Protein AF-A0A8R2JUB7-F1 (afdb_monomer_lite)

p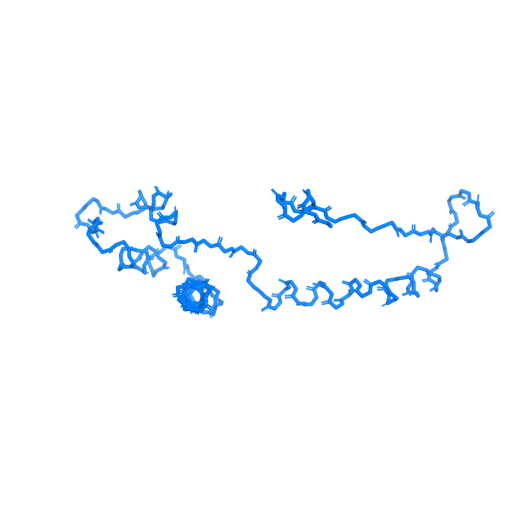LDDT: mean 78.55, std 20.15, range [28.92, 97.69]

InterPro domains:
  IPR001609 Myosin head, motor domain-like [PF00063] (1-88)
  IPR001609 Myosin head, motor domain-like [PS51456] (1-116)
  IPR027417 P-loop containing nucleoside triphosphate hydrolase [SSF52540] (1-89)
  IPR036961 Kinesin motor domain superfamily [G3DSA:3.40.850.10] (8-50)

Radius of gyration: 21.35 Å; chains: 1; bounding box: 43×39×57 Å

Sequence (116 aa):
MTTLNDTTPHYIRCVKPNDNKLPFVFDNQRAVYQLRACCVLETIRISADGFPSRWTYVDFFLRYRVLLESKKINRNYPKLTCQQIIEEHIEVYYLIKKTISLAIQKYSSELVKLHT

Foldseek 3Di:
DVVVVVDDDDDDDDFDQDPVPDPPHGDPVSRVVSCVVVVVVVVVVCPVVAQPDADELVRLLVPQVVVDDPVLDDPVCSVVSSVVSCVPPPPVCVVCVCHHVCRHVVVVVVVVVVVD

Secondary structure (DSSP, 8-state):
-HHHHTS---------S-TT--TT---HHHHHHHHHHTTHHHHHHHHHHS------HHHHHHHHGGGS-GGG--SS-HHHHHHHHHHHH-TTHHHHTTTHHHHHHHHHHHTTTS--

Organism: Acyrthosiphon pisum (NCBI:txid7029)

Structure (mmCIF, N/CA/C/O backbone):
data_AF-A0A8R2JUB7-F1
#
_entry.id   AF-A0A8R2JUB7-F1
#
loop_
_atom_site.group_PDB
_atom_site.id
_atom_site.type_symbol
_atom_site.label_atom_id
_atom_site.label_alt_id
_atom_site.label_comp_id
_atom_site.label_asym_id
_atom_site.label_entity_id
_atom_site.label_seq_id
_atom_site.pdbx_PDB_ins_code
_atom_site.Cartn_x
_atom_site.Cartn_y
_atom_site.Cartn_z
_atom_site.occupancy
_atom_site.B_iso_or_equiv
_atom_site.auth_seq_id
_atom_site.auth_comp_id
_atom_site.auth_asym_id
_atom_site.auth_atom_id
_atom_site.pdbx_PDB_model_num
ATOM 1 N N . MET A 1 1 ? 1.436 22.930 -6.319 1.00 64.62 1 MET A N 1
ATOM 2 C CA . MET A 1 1 ? 0.939 21.534 -6.328 1.00 64.62 1 MET A CA 1
ATOM 3 C C . MET A 1 1 ? -0.241 21.360 -5.363 1.00 64.62 1 MET A C 1
ATOM 5 O O . MET A 1 1 ? -0.297 20.376 -4.645 1.00 64.62 1 MET A O 1
ATOM 9 N N . THR A 1 2 ? -1.195 22.290 -5.317 1.00 87.50 2 THR A N 1
ATOM 10 C CA . THR A 1 2 ? -2.324 22.212 -4.369 1.00 87.50 2 THR A CA 1
ATOM 11 C C . THR A 1 2 ? -3.287 21.088 -4.753 1.00 87.50 2 THR A C 1
ATOM 13 O O . THR A 1 2 ? -3.487 20.165 -3.980 1.00 87.50 2 THR A O 1
ATOM 16 N N . THR A 1 3 ? -3.717 21.053 -6.015 1.00 91.81 3 THR A N 1
ATOM 17 C CA . THR A 1 3 ? -4.667 20.052 -6.529 1.00 91.81 3 THR A CA 1
ATOM 18 C C . THR A 1 3 ? -4.211 18.598 -6.374 1.00 91.81 3 THR A C 1
ATOM 20 O O . THR A 1 3 ? -5.039 17.731 -6.144 1.00 91.81 3 THR A O 1
ATOM 23 N N . LEU A 1 4 ? -2.910 18.303 -6.493 1.00 91.19 4 LEU A N 1
ATOM 24 C CA . LEU A 1 4 ? -2.406 16.933 -6.313 1.00 91.19 4 LEU A CA 1
ATOM 25 C C . LEU A 1 4 ? -2.436 16.502 -4.843 1.00 91.19 4 LEU A C 1
ATOM 27 O O . LEU A 1 4 ? -2.777 15.359 -4.550 1.00 91.19 4 LEU A O 1
ATOM 31 N N . ASN A 1 5 ? -2.109 17.419 -3.931 1.00 90.56 5 ASN A N 1
ATOM 32 C CA . ASN A 1 5 ? -2.072 17.145 -2.495 1.00 90.56 5 ASN A CA 1
ATOM 33 C C . ASN A 1 5 ? -3.474 16.951 -1.898 1.00 90.56 5 ASN A C 1
ATOM 35 O O . ASN A 1 5 ? -3.604 16.273 -0.884 1.00 90.56 5 ASN A O 1
ATOM 39 N N . ASP A 1 6 ? -4.507 17.484 -2.554 1.00 94.56 6 ASP A N 1
ATOM 40 C CA . ASP A 1 6 ? -5.909 17.333 -2.148 1.00 94.56 6 ASP A CA 1
ATOM 41 C C . ASP A 1 6 ? -6.536 15.999 -2.611 1.00 94.56 6 ASP A C 1
ATOM 43 O O . ASP A 1 6 ? -7.727 15.761 -2.411 1.00 94.56 6 ASP A O 1
ATOM 47 N N . THR A 1 7 ? -5.757 15.110 -3.241 1.00 94.44 7 THR A N 1
ATOM 48 C CA . THR A 1 7 ? -6.232 13.816 -3.761 1.00 94.44 7 THR A CA 1
ATOM 49 C C . THR A 1 7 ? -5.516 12.631 -3.122 1.00 94.44 7 THR A C 1
ATOM 51 O O . THR A 1 7 ? -4.459 12.769 -2.511 1.00 94.44 7 THR A O 1
ATOM 54 N N . THR A 1 8 ? -6.080 11.431 -3.289 1.00 89.06 8 THR A N 1
ATOM 55 C CA . THR A 1 8 ? -5.374 10.186 -2.953 1.00 89.06 8 THR A CA 1
ATOM 56 C C . THR A 1 8 ? -4.460 9.798 -4.121 1.00 89.06 8 THR A C 1
ATOM 58 O O . THR A 1 8 ? -4.967 9.493 -5.203 1.00 89.06 8 THR A O 1
ATOM 61 N N . PRO A 1 9 ? -3.126 9.813 -3.952 1.00 90.75 9 PRO A N 1
ATOM 62 C CA . PRO A 1 9 ? -2.211 9.572 -5.057 1.00 90.75 9 PRO A CA 1
ATOM 63 C C . PRO A 1 9 ? -2.106 8.082 -5.397 1.00 90.75 9 PRO A C 1
ATOM 65 O O . PRO A 1 9 ? -1.961 7.230 -4.520 1.00 90.75 9 PRO A O 1
ATOM 68 N N . HIS A 1 10 ? -2.071 7.784 -6.695 1.00 90.81 10 HIS A N 1
ATOM 69 C CA . HIS A 1 10 ? -1.761 6.462 -7.234 1.00 90.81 10 HIS A CA 1
ATOM 70 C C . HIS A 1 10 ? -0.571 6.576 -8.188 1.00 90.81 10 HIS A C 1
ATOM 72 O O . HIS A 1 10 ? -0.601 7.350 -9.144 1.00 90.81 10 HIS A O 1
ATOM 78 N N . TYR A 1 11 ? 0.496 5.823 -7.922 1.00 90.62 11 TYR A N 1
ATOM 79 C CA . TYR A 1 11 ? 1.755 5.937 -8.659 1.00 90.62 11 TYR A CA 1
ATOM 80 C C . TYR A 1 11 ? 1.893 4.827 -9.701 1.00 90.62 11 TYR A C 1
ATOM 82 O O . TYR A 1 11 ? 1.766 3.649 -9.378 1.00 90.62 11 TYR A O 1
ATOM 90 N N . ILE A 1 12 ? 2.234 5.203 -10.936 1.00 93.81 12 ILE A N 1
ATOM 91 C CA . ILE A 1 12 ? 2.585 4.275 -12.018 1.00 93.81 12 ILE A CA 1
ATOM 92 C C . ILE A 1 12 ? 4.029 4.558 -12.435 1.00 93.81 12 ILE A C 1
ATOM 94 O O . ILE A 1 12 ? 4.390 5.698 -12.730 1.00 93.81 12 ILE A O 1
ATOM 98 N N . ARG A 1 13 ? 4.872 3.520 -12.446 1.00 93.88 13 ARG A N 1
ATOM 99 C CA . ARG A 1 13 ? 6.267 3.596 -12.902 1.00 93.88 13 ARG A CA 1
ATOM 100 C C . ARG A 1 13 ? 6.418 2.781 -14.180 1.00 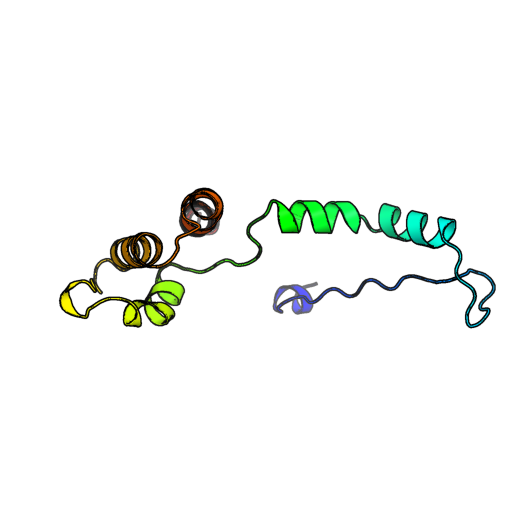93.88 13 ARG A C 1
ATOM 102 O O . ARG A 1 13 ? 6.345 1.558 -14.149 1.00 93.88 13 ARG A O 1
ATOM 109 N N . CYS A 1 14 ? 6.627 3.463 -15.299 1.00 95.50 14 CYS A N 1
ATOM 110 C CA . CYS A 1 14 ? 6.881 2.810 -16.578 1.00 95.50 14 CYS A CA 1
ATOM 111 C C . CYS A 1 14 ? 8.341 2.340 -16.660 1.00 95.50 14 CYS A C 1
ATOM 113 O O . CYS A 1 14 ? 9.242 3.053 -16.221 1.00 95.50 14 CYS A O 1
ATOM 115 N N . VAL A 1 15 ? 8.575 1.173 -17.264 1.00 95.19 15 VAL A N 1
ATOM 116 C CA . VAL A 1 15 ? 9.919 0.644 -17.542 1.00 95.19 15 VAL A CA 1
ATOM 117 C C . VAL A 1 15 ? 10.069 0.470 -19.046 1.00 95.19 15 VAL A C 1
ATOM 119 O O . VAL A 1 15 ? 9.281 -0.229 -19.681 1.00 95.19 15 VAL A O 1
ATOM 122 N N . LYS A 1 16 ? 11.082 1.112 -19.627 1.00 95.38 16 LYS A N 1
ATOM 123 C CA . LYS A 1 16 ? 11.409 0.965 -21.046 1.00 95.38 16 LYS A CA 1
ATOM 124 C C . LYS A 1 16 ? 12.115 -0.382 -21.265 1.00 95.38 16 LYS A C 1
ATOM 126 O O . LYS A 1 16 ? 13.145 -0.596 -20.621 1.00 95.38 16 LYS A O 1
ATOM 131 N N . PRO A 1 17 ? 11.617 -1.262 -22.157 1.00 96.88 17 PRO A N 1
ATOM 132 C CA . PRO A 1 17 ? 12.165 -2.609 -22.321 1.00 96.88 17 PRO A CA 1
ATOM 133 C C . PRO A 1 17 ? 13.496 -2.626 -23.080 1.00 96.88 17 PRO A C 1
ATOM 135 O O . PRO A 1 17 ? 14.344 -3.452 -22.784 1.00 96.88 17 PRO A O 1
ATOM 138 N N . ASN A 1 18 ? 13.705 -1.725 -24.043 1.00 96.69 18 ASN A N 1
ATOM 139 C CA . ASN A 1 18 ? 14.962 -1.570 -24.782 1.00 96.69 18 ASN A CA 1
ATOM 140 C C . ASN A 1 18 ? 15.054 -0.162 -25.391 1.00 96.69 18 ASN A C 1
ATOM 142 O O . ASN A 1 18 ? 14.027 0.488 -25.603 1.00 96.69 18 ASN A O 1
ATOM 146 N N . ASP A 1 19 ? 16.263 0.317 -25.699 1.00 96.38 19 ASP A N 1
ATOM 147 C CA . ASP A 1 19 ? 16.453 1.661 -26.263 1.00 96.38 19 ASP A CA 1
ATOM 148 C C . ASP A 1 19 ? 16.217 1.756 -27.779 1.00 96.38 19 ASP A C 1
ATOM 150 O O . ASP A 1 19 ? 15.884 2.838 -28.271 1.00 96.38 19 ASP A O 1
ATOM 154 N N . ASN A 1 20 ? 16.260 0.619 -28.478 1.00 96.62 20 ASN A N 1
ATOM 155 C CA . ASN A 1 20 ? 16.152 0.509 -29.936 1.00 96.62 20 ASN A CA 1
ATOM 156 C C . ASN A 1 20 ? 14.705 0.519 -30.456 1.00 96.62 20 ASN A C 1
ATOM 158 O O . ASN A 1 20 ? 14.490 0.454 -31.663 1.00 96.62 20 ASN A O 1
ATOM 162 N N . LYS A 1 21 ? 13.711 0.609 -29.560 1.00 94.94 21 LYS A N 1
ATOM 163 C CA . LYS A 1 21 ? 12.269 0.578 -29.876 1.00 94.94 21 LYS A CA 1
ATOM 164 C C . LYS A 1 21 ? 11.830 -0.711 -30.585 1.00 94.94 21 LYS A C 1
ATOM 166 O O . LYS A 1 21 ? 10.851 -0.707 -31.326 1.00 94.94 21 LYS A O 1
ATOM 171 N N . LEU A 1 22 ? 12.543 -1.810 -30.355 1.00 96.62 22 LEU A N 1
ATOM 172 C CA . LEU A 1 22 ? 12.213 -3.099 -30.952 1.00 96.62 22 LEU A CA 1
ATOM 173 C C . LEU A 1 22 ? 11.096 -3.785 -30.153 1.00 96.62 22 LEU A C 1
ATOM 175 O O . LEU A 1 22 ? 11.159 -3.807 -28.919 1.00 96.62 22 LEU A O 1
ATOM 179 N N . PRO A 1 23 ? 10.080 -4.359 -30.815 1.00 96.00 23 PRO A N 1
ATOM 180 C CA . PRO A 1 23 ? 9.068 -5.152 -30.131 1.00 96.00 23 PRO A CA 1
ATOM 181 C C . PRO A 1 23 ? 9.683 -6.467 -29.630 1.00 96.00 23 PRO A C 1
ATOM 183 O O . PRO A 1 23 ? 10.604 -6.997 -30.243 1.00 96.00 23 PRO A O 1
ATOM 186 N N . PHE A 1 24 ? 9.175 -6.992 -28.512 1.00 95.19 24 PHE A N 1
ATOM 187 C CA . PHE A 1 24 ? 9.578 -8.284 -27.923 1.00 95.19 24 PHE A CA 1
ATOM 188 C C . PHE A 1 24 ? 11.067 -8.438 -27.549 1.00 95.19 24 PHE A C 1
ATOM 190 O O . PHE A 1 24 ? 11.501 -9.531 -27.198 1.00 95.19 24 PHE A O 1
ATOM 197 N N . VAL A 1 25 ? 11.846 -7.353 -27.560 1.00 96.94 25 VAL A N 1
ATOM 198 C CA . VAL A 1 25 ? 13.236 -7.331 -27.083 1.00 96.94 25 VAL A CA 1
ATOM 199 C C . VAL A 1 25 ? 13.282 -6.700 -25.696 1.00 96.94 25 VAL A C 1
ATOM 201 O O . VAL A 1 25 ? 12.758 -5.603 -25.495 1.00 96.94 25 VAL A O 1
ATOM 204 N N . PHE A 1 26 ? 13.933 -7.363 -24.742 1.00 96.81 26 PHE A N 1
ATOM 205 C CA . PHE A 1 26 ? 14.078 -6.870 -23.374 1.00 96.81 26 PHE A CA 1
ATOM 206 C C . PHE A 1 26 ? 15.549 -6.837 -22.953 1.00 96.81 26 PHE A C 1
ATOM 208 O O . PHE A 1 26 ? 16.240 -7.853 -22.976 1.00 96.81 26 PHE A O 1
ATOM 215 N N . ASP A 1 27 ? 16.016 -5.659 -22.559 1.00 97.69 27 ASP A N 1
ATOM 216 C CA . ASP A 1 27 ? 17.345 -5.424 -22.017 1.00 97.69 27 ASP A CA 1
ATOM 217 C C . ASP A 1 27 ? 17.282 -5.413 -20.483 1.00 97.69 27 ASP A C 1
ATOM 219 O O . ASP A 1 27 ? 16.849 -4.449 -19.840 1.00 97.69 27 ASP A O 1
ATOM 223 N N . ASN A 1 28 ? 17.757 -6.512 -19.897 1.00 97.12 28 ASN A N 1
ATOM 224 C CA . ASN A 1 28 ? 17.784 -6.711 -18.452 1.00 97.12 28 ASN A CA 1
ATOM 225 C C . ASN A 1 28 ? 18.629 -5.658 -17.724 1.00 97.12 28 ASN A C 1
ATOM 227 O O . ASN A 1 28 ? 18.229 -5.176 -16.662 1.00 97.12 28 ASN A O 1
ATOM 231 N N . GLN A 1 29 ? 19.794 -5.291 -18.268 1.00 97.06 29 GLN A N 1
ATOM 232 C CA . GLN A 1 29 ? 20.680 -4.328 -17.616 1.00 97.06 29 GLN A CA 1
ATOM 233 C C . GLN A 1 29 ? 20.008 -2.959 -17.582 1.00 97.06 29 GLN A C 1
ATOM 235 O O . GLN A 1 29 ? 19.928 -2.324 -16.527 1.00 97.06 29 GLN A O 1
ATOM 240 N N . ARG A 1 30 ? 19.427 -2.545 -18.711 1.00 95.94 30 ARG A N 1
ATOM 241 C CA . ARG A 1 30 ? 18.691 -1.287 -18.824 1.00 95.94 30 ARG A CA 1
ATOM 242 C C . ARG A 1 30 ? 17.487 -1.222 -17.889 1.00 95.94 30 ARG A C 1
ATOM 244 O O . ARG A 1 30 ? 17.255 -0.173 -17.282 1.00 95.94 30 ARG A O 1
ATOM 251 N N . ALA A 1 31 ? 16.731 -2.307 -17.744 1.00 95.94 31 ALA A N 1
ATOM 252 C CA . ALA A 1 31 ? 15.613 -2.373 -16.805 1.00 95.94 31 ALA A CA 1
ATOM 253 C C . ALA A 1 31 ? 16.085 -2.255 -15.346 1.00 95.94 31 ALA A C 1
ATOM 255 O O . ALA A 1 31 ? 15.545 -1.451 -14.588 1.00 95.94 31 ALA A O 1
ATOM 256 N N . VAL A 1 32 ? 17.142 -2.976 -14.956 1.00 96.31 32 VAL A N 1
ATOM 257 C CA . VAL A 1 32 ? 17.707 -2.901 -13.597 1.00 96.31 32 VAL A CA 1
ATOM 258 C C . VAL A 1 32 ? 18.214 -1.494 -13.273 1.00 96.31 32 VAL A C 1
ATOM 260 O O . VAL A 1 32 ? 17.967 -0.999 -12.171 1.00 96.31 32 VAL A O 1
ATOM 263 N N . TYR A 1 33 ? 18.873 -0.815 -14.216 1.00 96.44 33 TYR A N 1
ATOM 264 C CA . TYR A 1 33 ? 19.285 0.577 -14.022 1.00 96.44 33 TYR A CA 1
ATOM 265 C C . TYR A 1 33 ? 18.091 1.503 -13.773 1.00 96.44 33 TYR A C 1
ATOM 267 O O . TYR A 1 33 ? 18.148 2.319 -12.856 1.00 96.44 33 TYR A O 1
ATOM 275 N N . GLN A 1 34 ? 16.994 1.348 -14.524 1.00 96.62 34 GLN A N 1
ATOM 276 C CA . GLN A 1 34 ? 15.767 2.124 -14.304 1.00 96.62 34 GLN A CA 1
ATOM 277 C C . GLN A 1 34 ? 15.156 1.849 -12.925 1.00 96.62 34 GLN A C 1
ATOM 279 O O . GLN A 1 34 ? 14.810 2.790 -12.213 1.00 96.62 34 GLN A O 1
ATOM 284 N N . LEU A 1 35 ? 15.071 0.580 -12.514 1.00 96.69 35 LEU A N 1
ATOM 285 C CA . LEU A 1 35 ? 14.518 0.198 -11.211 1.00 96.69 35 LEU A CA 1
ATOM 286 C C . LEU A 1 35 ? 15.316 0.792 -10.044 1.00 96.69 35 LEU A C 1
ATOM 288 O O . LEU A 1 35 ? 14.714 1.253 -9.074 1.00 96.69 35 LEU A O 1
ATOM 292 N N . ARG A 1 36 ? 16.650 0.824 -10.152 1.00 95.62 36 ARG A N 1
ATOM 293 C CA . ARG A 1 36 ? 17.534 1.458 -9.159 1.00 95.62 36 ARG A CA 1
ATOM 294 C C . ARG A 1 36 ? 17.401 2.979 -9.171 1.00 95.62 36 ARG A C 1
ATOM 296 O O . ARG A 1 36 ? 17.221 3.573 -8.118 1.00 95.62 36 ARG A O 1
ATOM 303 N N . ALA A 1 37 ? 17.435 3.606 -10.348 1.00 95.12 37 ALA A N 1
ATOM 304 C CA . ALA A 1 37 ? 17.322 5.061 -10.477 1.00 95.12 37 ALA A CA 1
ATOM 305 C C . ALA A 1 37 ? 15.966 5.598 -9.985 1.00 95.12 37 ALA A C 1
ATOM 307 O O . ALA A 1 37 ? 15.886 6.710 -9.476 1.00 95.12 37 ALA A O 1
ATOM 308 N N . CYS A 1 38 ? 14.899 4.808 -10.123 1.00 94.12 38 CYS A N 1
ATOM 309 C CA . CYS A 1 38 ? 13.564 5.130 -9.618 1.00 94.12 38 CYS A CA 1
ATOM 310 C C . CYS A 1 38 ? 13.300 4.625 -8.188 1.00 94.12 38 CYS A C 1
ATOM 312 O O . CYS A 1 38 ? 12.165 4.740 -7.725 1.00 94.12 38 CYS A O 1
ATOM 314 N N . CYS A 1 39 ? 14.303 4.058 -7.505 1.00 93.75 39 CYS A N 1
ATOM 315 C CA . CYS A 1 39 ? 14.209 3.539 -6.135 1.00 93.75 39 CYS A CA 1
ATOM 316 C C . CYS A 1 39 ? 13.041 2.558 -5.923 1.00 93.75 39 CYS A C 1
ATOM 318 O O . CYS A 1 39 ? 12.374 2.569 -4.884 1.00 93.75 39 CYS A O 1
ATOM 320 N N . VAL A 1 40 ? 12.734 1.726 -6.924 1.00 94.62 40 VAL A N 1
ATOM 321 C CA . VAL A 1 40 ? 11.575 0.819 -6.868 1.00 94.62 40 VAL A CA 1
ATOM 322 C C . VAL A 1 40 ? 11.781 -0.247 -5.792 1.00 94.62 40 VAL A C 1
ATOM 324 O O . VAL A 1 40 ? 10.865 -0.532 -5.025 1.00 94.62 40 VAL A O 1
ATOM 327 N N . LEU A 1 41 ? 12.995 -0.794 -5.682 1.00 91.31 41 LEU A N 1
ATOM 328 C CA . LEU A 1 41 ? 13.323 -1.817 -4.687 1.00 91.31 41 LEU A CA 1
ATOM 329 C C . LEU A 1 41 ? 13.279 -1.258 -3.262 1.00 91.31 41 LEU A C 1
ATOM 331 O O . LEU A 1 41 ? 12.735 -1.895 -2.364 1.00 91.31 41 LEU A O 1
ATOM 335 N N . GLU A 1 42 ? 13.794 -0.051 -3.055 1.00 92.56 42 GLU A N 1
ATOM 336 C CA . GLU A 1 42 ? 13.733 0.662 -1.779 1.00 92.56 42 GLU A CA 1
ATOM 337 C C . GLU A 1 42 ? 12.284 0.971 -1.393 1.00 92.56 42 GLU A C 1
ATOM 339 O O . GLU A 1 42 ? 11.898 0.754 -0.248 1.00 92.56 42 GLU A O 1
ATOM 344 N N . THR A 1 43 ? 11.454 1.396 -2.350 1.00 89.56 43 THR A N 1
ATOM 345 C CA . THR A 1 43 ? 10.021 1.646 -2.123 1.00 89.56 43 THR A CA 1
ATOM 346 C C . THR A 1 43 ? 9.295 0.371 -1.694 1.00 89.56 43 THR A C 1
ATOM 348 O O . THR A 1 43 ? 8.485 0.410 -0.768 1.00 89.56 43 THR A O 1
ATOM 351 N N . ILE A 1 44 ? 9.599 -0.768 -2.323 1.00 88.75 44 ILE A N 1
ATOM 352 C CA . ILE A 1 44 ? 9.043 -2.073 -1.938 1.00 88.75 44 ILE A CA 1
ATOM 353 C C . ILE A 1 44 ? 9.487 -2.444 -0.521 1.00 88.75 44 ILE A C 1
ATOM 355 O O . ILE A 1 44 ? 8.645 -2.815 0.290 1.00 88.75 44 ILE A O 1
ATOM 359 N N . ARG A 1 45 ? 10.778 -2.291 -0.197 1.00 88.50 45 ARG A N 1
ATOM 360 C CA . ARG A 1 45 ? 11.314 -2.562 1.149 1.00 88.50 45 ARG A CA 1
ATOM 361 C C . ARG A 1 45 ? 10.630 -1.709 2.215 1.00 88.50 45 ARG A C 1
ATOM 363 O O . ARG A 1 45 ? 10.106 -2.256 3.174 1.00 88.50 45 ARG A O 1
ATOM 370 N N . ILE A 1 46 ? 10.544 -0.394 2.009 1.00 86.50 46 ILE A N 1
ATOM 371 C CA . ILE A 1 46 ? 9.864 0.528 2.934 1.00 86.50 46 ILE A CA 1
ATOM 372 C C . ILE A 1 46 ? 8.381 0.170 3.079 1.00 86.50 46 ILE A C 1
ATOM 374 O O . ILE A 1 46 ? 7.826 0.286 4.167 1.00 86.50 46 ILE A O 1
ATOM 378 N N . SER A 1 47 ? 7.731 -0.267 2.000 1.00 85.25 47 SER A N 1
ATOM 379 C CA . SER A 1 47 ? 6.319 -0.662 2.032 1.00 85.25 47 SER A CA 1
ATOM 380 C C . SER A 1 47 ? 6.098 -1.986 2.768 1.00 85.25 47 SER A C 1
ATOM 382 O O . SER A 1 47 ? 5.076 -2.136 3.430 1.00 85.25 47 SER A O 1
ATOM 384 N N . ALA A 1 48 ? 7.047 -2.921 2.665 1.00 80.19 48 ALA A N 1
ATOM 385 C CA . ALA A 1 48 ? 7.024 -4.209 3.353 1.00 80.19 48 ALA A CA 1
ATOM 386 C C . ALA A 1 48 ? 7.351 -4.081 4.850 1.00 80.19 48 ALA A C 1
ATOM 388 O O . ALA A 1 48 ? 6.686 -4.702 5.674 1.00 80.19 48 ALA A O 1
ATOM 389 N N . ASP A 1 49 ? 8.341 -3.255 5.200 1.00 77.88 49 ASP A N 1
ATOM 390 C CA . ASP A 1 49 ? 8.723 -2.977 6.592 1.00 77.88 49 ASP A CA 1
ATOM 391 C C . ASP A 1 49 ? 7.778 -1.972 7.271 1.00 77.88 49 ASP A C 1
ATOM 393 O O . ASP A 1 49 ? 7.734 -1.856 8.501 1.00 77.88 49 ASP A O 1
ATOM 397 N N . GLY A 1 50 ? 7.055 -1.200 6.463 1.00 75.00 50 GLY A N 1
ATOM 398 C CA . GLY A 1 50 ? 6.093 -0.205 6.899 1.00 75.00 50 GLY A CA 1
ATOM 399 C C . GLY A 1 50 ? 4.714 -0.782 7.213 1.00 75.00 50 GLY A C 1
ATOM 400 O O . GLY A 1 50 ? 4.439 -1.972 7.098 1.00 75.00 50 GLY A O 1
ATOM 401 N N . PHE A 1 51 ? 3.806 0.118 7.588 1.00 73.62 51 PHE A N 1
ATOM 402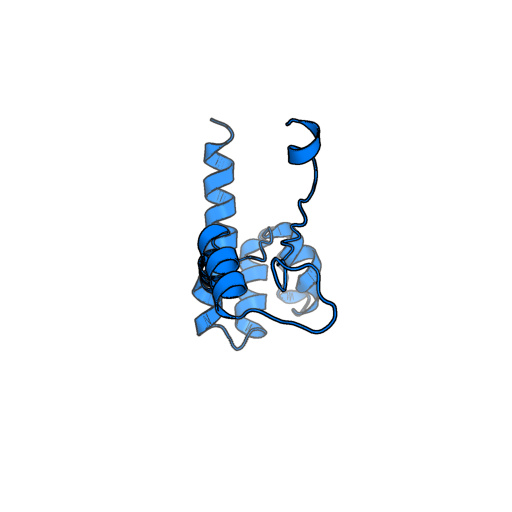 C CA . PHE A 1 51 ? 2.394 -0.189 7.828 1.00 73.62 51 PHE A CA 1
ATOM 403 C C . PHE A 1 51 ? 1.547 0.586 6.815 1.00 73.62 51 PHE A C 1
ATOM 405 O O . PHE A 1 51 ? 1.090 1.694 7.117 1.00 73.62 51 PHE A O 1
ATOM 412 N N . PRO A 1 52 ? 1.403 0.062 5.580 1.00 68.56 52 PRO A N 1
ATOM 413 C CA . PRO A 1 52 ? 0.788 0.800 4.477 1.00 68.56 52 PRO A CA 1
ATOM 414 C C . PRO A 1 52 ? -0.706 1.052 4.710 1.00 68.56 52 PRO A C 1
ATOM 416 O O . PRO A 1 52 ? -1.232 2.076 4.288 1.00 68.56 52 PRO A O 1
ATOM 419 N N . SER A 1 53 ? -1.383 0.152 5.427 1.00 75.69 53 SER A N 1
ATOM 420 C CA . SER A 1 53 ? -2.769 0.345 5.854 1.00 75.69 53 SER A CA 1
ATOM 421 C C . SER A 1 53 ? -2.818 1.023 7.218 1.00 75.69 53 SER A C 1
ATOM 423 O O . SER A 1 53 ? -2.382 0.452 8.218 1.00 75.69 53 SER A O 1
ATOM 425 N N . ARG A 1 54 ? -3.385 2.230 7.268 1.00 74.69 54 ARG A N 1
ATOM 426 C CA . ARG A 1 54 ? -3.604 2.990 8.504 1.00 74.69 54 ARG A CA 1
ATOM 427 C C . ARG A 1 54 ? -5.099 3.130 8.748 1.00 74.69 54 ARG A C 1
ATOM 429 O O . ARG A 1 54 ? -5.834 3.504 7.844 1.00 74.69 54 ARG A O 1
ATOM 436 N N . TRP A 1 55 ? -5.524 2.837 9.968 1.00 80.88 55 TRP A N 1
ATOM 437 C CA . TRP A 1 55 ? -6.916 2.952 10.395 1.00 80.88 55 TRP A CA 1
ATOM 438 C C . TRP A 1 55 ? -6.981 3.802 11.655 1.00 80.88 55 TRP A C 1
ATOM 440 O O . TRP A 1 55 ? -6.109 3.694 12.516 1.00 80.88 55 TRP A O 1
ATOM 450 N N . THR A 1 56 ? -8.010 4.634 11.789 1.00 81.69 56 THR A N 1
ATOM 451 C CA . THR A 1 56 ? -8.300 5.269 13.078 1.00 81.69 56 THR A CA 1
ATOM 452 C C . THR A 1 56 ? -8.998 4.265 14.000 1.00 81.69 56 THR A C 1
ATOM 454 O O . THR A 1 56 ? -9.623 3.308 13.531 1.00 81.69 56 THR A O 1
ATOM 457 N N . TYR A 1 57 ? -8.932 4.472 15.324 1.00 81.44 57 TYR A N 1
ATOM 458 C CA . TYR A 1 57 ? -9.699 3.635 16.261 1.00 81.44 57 TYR A CA 1
ATOM 459 C C . TYR A 1 57 ? -11.200 3.667 15.952 1.00 81.44 57 TYR A C 1
ATOM 461 O O . TYR A 1 57 ? -11.867 2.654 16.125 1.00 81.44 57 TYR A O 1
ATOM 469 N N . VAL A 1 58 ? -11.719 4.810 15.494 1.00 83.88 58 VAL A N 1
ATOM 470 C CA . VAL A 1 58 ? -13.142 4.991 15.195 1.00 83.88 58 VAL A CA 1
ATOM 471 C C . VAL A 1 58 ? -13.541 4.175 13.969 1.00 83.88 58 VAL A C 1
ATOM 473 O O . VAL A 1 58 ? -14.481 3.389 14.054 1.00 83.88 58 VAL A O 1
ATOM 476 N N . ASP A 1 59 ? -12.798 4.284 12.867 1.00 84.62 59 ASP A N 1
ATOM 477 C CA . ASP A 1 59 ? -13.107 3.554 11.630 1.00 84.62 59 ASP A CA 1
ATOM 478 C C . ASP A 1 59 ? -12.977 2.043 11.825 1.00 84.62 59 ASP A C 1
ATOM 480 O O . ASP A 1 59 ? -13.837 1.271 11.395 1.00 84.62 59 ASP A O 1
ATOM 484 N N . PHE A 1 60 ? -11.926 1.617 12.535 1.00 85.94 60 PHE A N 1
ATOM 485 C CA . PHE A 1 60 ? -11.733 0.213 12.882 1.00 85.94 60 PHE A CA 1
ATOM 486 C C . PHE A 1 60 ? -12.883 -0.298 13.755 1.00 85.94 60 PHE A C 1
ATOM 488 O O . PHE A 1 60 ? -13.461 -1.344 13.466 1.00 85.94 60 PHE A O 1
ATOM 495 N N . PHE A 1 61 ? -13.258 0.452 14.793 1.00 88.12 61 PHE A N 1
ATOM 496 C CA . PHE A 1 61 ? -14.365 0.095 15.675 1.00 88.12 61 PHE A CA 1
ATOM 497 C C . PHE A 1 61 ? -15.680 -0.031 14.904 1.00 88.12 61 PHE A C 1
ATOM 499 O O . PHE A 1 61 ? -16.377 -1.036 15.025 1.00 88.12 61 PHE A O 1
ATOM 506 N N . LEU A 1 62 ? -16.026 0.969 14.090 1.00 89.69 62 LEU A N 1
ATOM 507 C CA . LEU A 1 62 ? -17.271 0.974 13.324 1.00 89.69 62 LEU A CA 1
ATOM 508 C C . LEU A 1 62 ? -17.358 -0.223 12.377 1.00 89.69 62 LEU A C 1
ATOM 510 O O . LEU A 1 62 ? -18.437 -0.802 12.237 1.00 89.69 62 LEU A O 1
ATOM 514 N N . ARG A 1 63 ? -16.230 -0.619 11.779 1.00 89.81 63 ARG A N 1
ATOM 515 C CA . ARG A 1 63 ? -16.166 -1.742 10.845 1.00 89.81 63 ARG A CA 1
ATOM 516 C C . ARG A 1 63 ? -16.157 -3.108 11.528 1.00 89.81 63 ARG A C 1
ATOM 518 O O . ARG A 1 63 ? -16.843 -4.008 11.054 1.00 89.81 63 ARG A O 1
ATOM 525 N N . TYR A 1 64 ? -15.406 -3.272 12.616 1.00 88.38 64 TYR A N 1
ATOM 526 C CA . TYR A 1 64 ? -15.092 -4.593 13.175 1.00 88.38 64 TYR A CA 1
ATOM 527 C C . TYR A 1 64 ? -15.756 -4.905 14.519 1.00 88.38 64 TYR A C 1
ATOM 529 O O . TYR A 1 64 ? -15.675 -6.043 14.970 1.00 88.38 64 TYR A O 1
ATOM 537 N N . ARG A 1 65 ? -16.483 -3.967 15.145 1.00 88.38 65 ARG A N 1
ATOM 538 C CA . ARG A 1 65 ? -17.218 -4.229 16.405 1.00 88.38 65 ARG A CA 1
ATOM 539 C C . ARG A 1 65 ? -18.165 -5.428 16.343 1.00 88.38 65 ARG A C 1
ATOM 541 O O . ARG A 1 65 ? -18.451 -6.016 17.373 1.00 88.38 65 ARG A O 1
ATOM 548 N N . VAL A 1 66 ? -18.652 -5.770 15.150 1.00 90.69 66 VAL A N 1
ATOM 549 C CA . VAL A 1 66 ? -19.568 -6.898 14.918 1.00 90.69 66 VAL A CA 1
ATOM 550 C C . VAL A 1 66 ? -18.914 -8.264 15.125 1.00 90.69 66 VAL A C 1
ATOM 552 O O . VAL A 1 66 ? -19.627 -9.255 15.211 1.00 90.69 66 VAL A O 1
ATOM 555 N N . LEU A 1 67 ? -17.580 -8.319 15.200 1.00 88.38 67 LEU A N 1
ATOM 556 C CA . LEU A 1 67 ? -16.843 -9.546 15.497 1.00 88.38 67 LEU A CA 1
ATOM 557 C C . LEU A 1 67 ? -16.936 -9.933 16.979 1.00 88.38 67 LEU A C 1
ATOM 559 O O . LEU A 1 67 ? -16.788 -11.103 17.303 1.00 88.38 67 LEU A O 1
ATOM 563 N N . LEU A 1 68 ? -17.226 -8.977 17.868 1.00 88.69 68 LEU A N 1
ATOM 564 C CA . LEU A 1 68 ? -17.402 -9.241 19.293 1.00 88.69 68 LEU A CA 1
ATOM 565 C C . LEU A 1 68 ? -18.870 -9.443 19.663 1.00 88.69 68 LEU A C 1
ATOM 567 O O . LEU A 1 68 ? -19.785 -8.843 19.094 1.00 88.69 68 LEU A O 1
ATOM 571 N N . GLU A 1 69 ? -19.085 -10.212 20.728 1.00 89.12 69 GLU A N 1
ATOM 572 C CA . GLU A 1 69 ? -20.377 -10.268 21.400 1.00 89.12 69 GLU A CA 1
ATOM 573 C C . GLU A 1 69 ? -20.810 -8.881 21.889 1.00 89.12 69 GLU A C 1
ATOM 575 O O . GLU A 1 69 ? -20.020 -8.123 22.456 1.00 89.12 69 GLU A O 1
ATOM 580 N N . SER A 1 70 ? -22.105 -8.574 21.769 1.00 87.62 70 SER A N 1
ATOM 581 C CA . SER A 1 70 ? -22.650 -7.249 22.113 1.00 87.62 70 SER A CA 1
ATOM 582 C C . SER A 1 70 ? -22.345 -6.799 23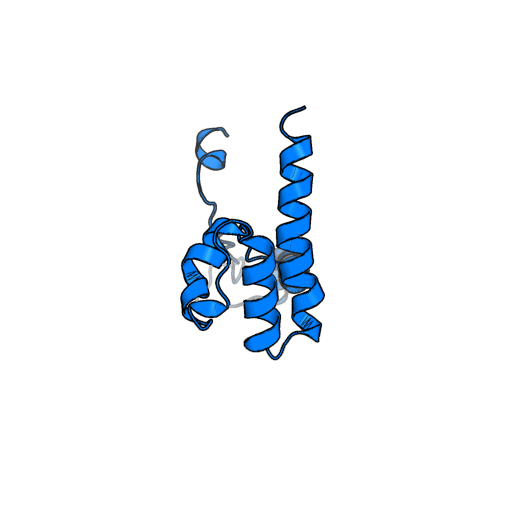.548 1.00 87.62 70 SER A C 1
ATOM 584 O O . SER A 1 70 ? -22.222 -5.603 23.795 1.00 87.62 70 SER A O 1
ATOM 586 N N . LYS A 1 71 ? -22.178 -7.742 24.487 1.00 89.31 71 LYS A N 1
ATOM 587 C CA . LYS A 1 71 ? -21.835 -7.465 25.893 1.00 89.31 71 LYS A CA 1
ATOM 588 C C . LYS A 1 71 ? -20.405 -6.946 26.079 1.00 89.31 71 LYS A C 1
ATOM 590 O O . LYS A 1 71 ? -20.144 -6.244 27.050 1.00 89.31 71 LYS A O 1
ATOM 595 N N . LYS A 1 72 ? -19.490 -7.288 25.168 1.00 86.75 72 LYS A N 1
ATOM 596 C CA . LYS A 1 72 ? -18.076 -6.886 25.214 1.00 86.75 72 LYS A CA 1
ATOM 597 C C . LYS A 1 72 ? -17.823 -5.532 24.539 1.00 86.75 72 LYS A C 1
ATOM 599 O O . LYS A 1 72 ? -16.759 -4.949 24.709 1.00 86.75 72 LYS A O 1
ATOM 604 N N . ILE A 1 73 ? -18.787 -5.012 23.777 1.00 90.00 73 ILE A N 1
ATOM 605 C CA . ILE A 1 73 ? -18.620 -3.774 23.010 1.00 90.00 73 ILE A CA 1
ATOM 606 C C . ILE A 1 73 ? -18.764 -2.557 23.928 1.00 90.00 73 ILE A C 1
ATOM 608 O O . ILE A 1 73 ? -19.863 -2.227 24.373 1.00 90.00 73 ILE A O 1
ATOM 612 N N . ASN A 1 74 ? -17.677 -1.809 24.120 1.00 87.94 74 ASN A N 1
ATOM 613 C CA . ASN A 1 74 ? -17.709 -0.525 24.813 1.00 87.94 74 ASN A CA 1
ATOM 614 C C . ASN A 1 74 ? -17.658 0.643 23.814 1.00 87.94 74 ASN A C 1
ATOM 616 O O . ASN A 1 74 ? -16.616 0.944 23.230 1.00 87.94 74 ASN A O 1
ATOM 620 N N . ARG A 1 75 ? -18.794 1.332 23.641 1.00 86.44 75 ARG A N 1
ATOM 621 C CA . ARG A 1 75 ? -18.919 2.488 22.730 1.00 86.44 75 ARG A CA 1
ATOM 622 C C . ARG A 1 75 ? -18.242 3.756 23.255 1.00 86.44 75 ARG A C 1
ATOM 624 O O . ARG A 1 75 ? -17.810 4.570 22.449 1.00 86.44 75 ARG A O 1
ATOM 631 N N . ASN A 1 76 ? -18.134 3.906 24.574 1.00 87.75 76 ASN A N 1
ATOM 632 C CA . ASN A 1 76 ? -17.507 5.072 25.204 1.00 87.75 76 ASN A CA 1
ATOM 633 C C . ASN A 1 76 ? -15.974 4.984 25.147 1.00 87.75 76 ASN A C 1
ATOM 635 O O . ASN A 1 76 ? -15.292 6.003 25.160 1.00 87.75 76 ASN A O 1
ATOM 639 N N . TYR A 1 77 ? -15.436 3.764 25.034 1.00 85.62 77 TYR A N 1
ATOM 640 C CA . TYR A 1 77 ? -14.004 3.490 24.940 1.00 85.62 77 TYR A CA 1
ATOM 641 C C . TYR A 1 77 ? -13.692 2.589 23.731 1.00 85.62 77 TYR A C 1
ATOM 643 O O . TYR A 1 77 ? -13.317 1.423 23.901 1.00 85.62 77 TYR A O 1
ATOM 651 N N . PRO A 1 78 ? -13.799 3.113 22.491 1.00 82.19 78 PRO A N 1
ATOM 652 C CA . PRO A 1 78 ? -13.590 2.331 21.270 1.00 82.19 78 PRO A CA 1
ATOM 653 C C . PRO A 1 78 ? -12.189 1.714 21.202 1.00 82.19 78 PRO A C 1
ATOM 655 O O . PRO A 1 78 ? -12.043 0.596 20.726 1.00 82.19 78 PRO A O 1
ATOM 658 N N . LYS A 1 79 ? -11.170 2.385 21.757 1.00 84.50 79 LYS A N 1
ATOM 659 C CA . LYS A 1 79 ? -9.791 1.877 21.822 1.00 84.50 79 LYS A CA 1
ATOM 660 C C . LYS A 1 79 ? -9.687 0.510 22.507 1.00 84.50 79 LYS A C 1
ATOM 662 O O . LYS A 1 79 ? -9.011 -0.366 21.977 1.00 84.50 79 LYS A O 1
ATOM 667 N N . LEU A 1 80 ? -10.354 0.334 23.650 1.00 86.31 80 LEU A N 1
ATOM 668 C CA . LEU A 1 80 ? -10.325 -0.925 24.403 1.00 86.31 80 LEU A CA 1
ATOM 669 C C . LEU A 1 80 ? -11.016 -2.039 23.615 1.00 86.31 80 LEU A C 1
ATOM 671 O O . LEU A 1 80 ? -10.457 -3.119 23.455 1.00 86.31 80 LEU A O 1
ATOM 675 N N . THR A 1 81 ? -12.176 -1.736 23.029 1.00 87.56 81 THR A N 1
ATOM 676 C CA . THR A 1 81 ? -12.899 -2.692 22.182 1.00 87.56 81 THR A CA 1
ATOM 677 C C . THR A 1 81 ? -12.059 -3.111 20.967 1.00 87.56 81 THR A C 1
ATOM 679 O O . THR A 1 81 ? -11.999 -4.290 20.634 1.00 87.56 81 THR A O 1
ATOM 682 N N . CYS A 1 82 ? -11.356 -2.175 20.317 1.00 86.00 82 CYS A N 1
ATOM 683 C CA . CYS A 1 82 ? -10.454 -2.488 19.205 1.00 86.00 82 CYS A CA 1
ATOM 684 C C . CYS A 1 82 ? -9.302 -3.408 19.625 1.00 86.00 82 CYS A C 1
ATOM 686 O O . CYS A 1 82 ? -8.961 -4.316 18.874 1.00 86.00 82 CYS A O 1
ATOM 688 N N . GLN A 1 83 ? -8.713 -3.194 20.807 1.00 83.88 83 GLN A N 1
ATOM 689 C CA . GLN A 1 83 ? -7.663 -4.073 21.335 1.00 83.88 83 GLN A CA 1
ATOM 690 C C . GLN A 1 83 ? -8.184 -5.497 21.549 1.00 83.88 83 GLN A C 1
ATOM 692 O O . GLN A 1 83 ? -7.544 -6.440 21.097 1.00 83.88 83 GLN A O 1
ATOM 697 N N . GLN A 1 84 ? -9.381 -5.640 22.123 1.00 85.81 84 GLN A N 1
ATOM 698 C CA . GLN A 1 84 ? -10.019 -6.943 22.326 1.00 85.81 84 GLN A CA 1
ATOM 699 C C . GLN A 1 84 ? -10.316 -7.666 21.006 1.00 85.81 84 GLN A C 1
ATOM 701 O O . GLN A 1 84 ? -10.035 -8.852 20.890 1.00 85.81 84 GLN A O 1
ATOM 706 N N . ILE A 1 85 ? -10.816 -6.959 19.981 1.00 85.62 85 ILE A N 1
ATOM 707 C CA . ILE A 1 85 ? -11.033 -7.543 18.642 1.00 85.62 85 ILE A CA 1
ATOM 708 C C . ILE A 1 85 ? -9.730 -8.129 18.085 1.00 85.62 85 ILE A C 1
ATOM 710 O O . ILE A 1 85 ? -9.727 -9.227 17.534 1.00 85.62 85 ILE A O 1
ATOM 714 N N . ILE A 1 86 ? -8.627 -7.385 18.205 1.00 83.50 86 ILE A N 1
ATOM 715 C CA . ILE A 1 86 ? -7.318 -7.807 17.691 1.00 83.50 86 ILE A CA 1
ATOM 716 C C . ILE A 1 86 ? -6.805 -9.022 18.469 1.00 83.50 86 ILE A C 1
ATOM 718 O O . ILE A 1 86 ? -6.278 -9.947 17.862 1.00 83.50 86 ILE A O 1
ATOM 722 N N . GLU A 1 87 ? -6.965 -9.031 19.790 1.00 81.31 87 GLU A N 1
ATOM 723 C CA . GLU A 1 87 ? -6.537 -10.135 20.653 1.00 81.31 87 GLU A CA 1
ATOM 724 C C . GLU A 1 87 ? -7.342 -11.421 20.424 1.00 81.31 87 GLU A C 1
ATOM 726 O O . GLU A 1 87 ? -6.752 -12.497 20.411 1.00 81.31 87 GLU A O 1
ATOM 731 N N . GLU A 1 88 ? -8.659 -11.326 20.211 1.00 82.56 88 GLU A N 1
ATOM 732 C CA . GLU A 1 88 ? -9.537 -12.497 20.054 1.00 82.56 88 GLU A CA 1
ATOM 733 C C . GLU A 1 88 ? -9.516 -13.094 18.634 1.00 82.56 88 GLU A C 1
ATOM 735 O O . GLU A 1 88 ? -9.666 -14.305 18.488 1.00 82.56 88 GLU A O 1
ATOM 740 N N . HIS A 1 89 ? -9.340 -12.281 17.583 1.00 78.94 89 HIS A N 1
ATOM 741 C CA . HIS A 1 89 ? -9.572 -12.726 16.197 1.00 78.94 89 HIS A CA 1
ATOM 742 C C . HIS A 1 89 ? -8.366 -12.654 15.263 1.00 78.94 89 HIS A C 1
ATOM 744 O O . HIS A 1 89 ? -8.449 -13.114 14.124 1.00 78.94 89 HIS A O 1
ATOM 750 N N . ILE A 1 90 ? -7.251 -12.069 15.693 1.00 73.44 90 ILE A N 1
ATOM 751 C CA . ILE A 1 90 ? -6.068 -11.928 14.847 1.00 73.44 90 ILE A CA 1
ATOM 752 C C . ILE A 1 90 ? -4.941 -12.778 15.443 1.00 73.44 90 ILE A C 1
ATOM 754 O O . ILE A 1 90 ? -4.107 -12.290 16.201 1.00 73.44 90 ILE A O 1
ATOM 758 N N . GLU A 1 91 ? -4.889 -14.059 15.050 1.00 54.25 91 GLU A N 1
ATOM 759 C CA . GLU A 1 91 ? -3.857 -15.033 15.469 1.00 54.25 91 GLU A CA 1
ATO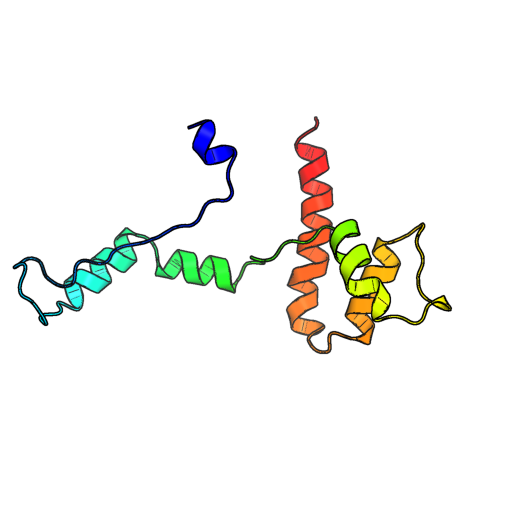M 760 C C . GLU A 1 91 ? -2.422 -14.573 15.154 1.00 54.25 91 GLU A C 1
ATOM 762 O O . GLU A 1 91 ? -1.463 -14.970 15.814 1.00 54.25 91 GLU A O 1
ATOM 767 N N . VAL A 1 92 ? -2.250 -13.650 14.202 1.00 52.25 92 VAL A N 1
ATOM 768 C CA . VAL A 1 92 ? -0.952 -13.054 13.845 1.00 52.25 92 VAL A CA 1
ATOM 769 C C . VAL A 1 92 ? -0.537 -11.930 14.816 1.00 52.25 92 VAL A C 1
ATOM 771 O O . VAL A 1 92 ? 0.107 -10.943 14.445 1.00 52.25 92 VAL A O 1
ATOM 774 N N . TYR A 1 93 ? -0.903 -12.076 16.089 1.00 46.09 93 TYR A N 1
ATOM 775 C CA . TYR A 1 93 ? -0.665 -11.132 17.180 1.00 46.09 93 TYR A CA 1
ATOM 776 C C . TYR A 1 93 ? 0.814 -10.721 17.297 1.00 46.09 93 TYR A C 1
ATOM 778 O O . TYR A 1 93 ? 1.117 -9.565 17.595 1.00 46.09 93 TYR A O 1
ATOM 786 N N . TYR A 1 94 ? 1.753 -11.621 16.976 1.00 45.34 94 TYR A N 1
ATOM 787 C CA . TYR A 1 94 ? 3.193 -11.343 17.060 1.00 45.34 94 TYR A CA 1
ATOM 788 C C . TYR A 1 94 ? 3.728 -10.450 15.919 1.00 45.34 94 TYR A C 1
ATOM 790 O O . TYR A 1 94 ? 4.585 -9.604 16.166 1.00 45.34 94 TYR A O 1
ATOM 798 N N . LEU A 1 95 ? 3.199 -10.559 14.690 1.00 46.00 95 LEU A N 1
ATOM 799 C CA . LEU A 1 95 ? 3.589 -9.680 13.567 1.00 46.00 95 LEU A CA 1
ATOM 800 C C . LEU A 1 95 ? 2.791 -8.360 13.569 1.00 46.00 95 LEU A C 1
ATOM 802 O O . LEU A 1 95 ? 3.291 -7.316 13.148 1.00 46.00 95 LEU A O 1
ATOM 806 N N . ILE A 1 96 ? 1.562 -8.368 14.095 1.00 45.28 96 ILE A N 1
ATOM 807 C CA . ILE A 1 96 ? 0.646 -7.216 14.060 1.00 45.28 96 ILE A CA 1
ATOM 808 C C . ILE A 1 96 ? 0.751 -6.316 15.303 1.00 45.28 96 ILE A C 1
ATOM 810 O O . ILE A 1 96 ? 0.386 -5.140 15.215 1.00 45.28 96 ILE A O 1
ATOM 814 N N . LYS A 1 97 ? 1.365 -6.768 16.413 1.00 43.75 97 LYS A N 1
ATOM 815 C CA . LYS A 1 97 ? 1.719 -5.900 17.562 1.00 43.75 97 LYS A CA 1
ATOM 816 C C . LYS A 1 97 ? 2.512 -4.659 17.139 1.00 43.75 97 LYS A C 1
ATOM 818 O O . LYS A 1 97 ? 2.324 -3.583 17.703 1.00 43.75 97 LYS A O 1
ATOM 823 N N . LYS A 1 98 ? 3.351 -4.791 16.106 1.00 45.41 98 LYS A N 1
ATOM 824 C CA . LYS A 1 98 ? 4.090 -3.672 15.511 1.00 45.41 98 LYS A CA 1
ATOM 825 C C . LYS A 1 98 ? 3.206 -2.818 14.591 1.00 45.41 98 LYS A C 1
ATOM 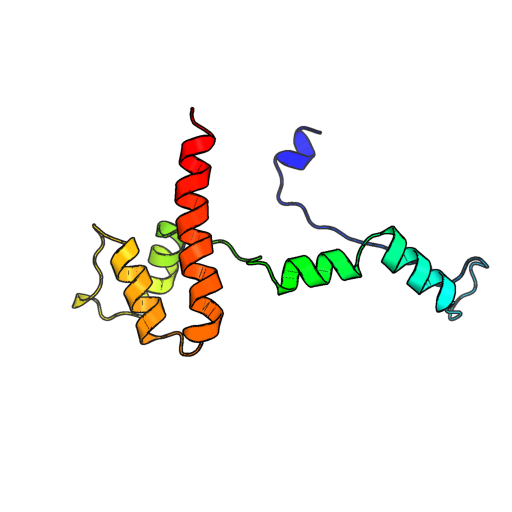827 O O . LYS A 1 98 ? 3.414 -1.621 14.510 1.00 45.41 98 LYS A O 1
ATOM 832 N N . THR A 1 99 ? 2.188 -3.401 13.965 1.00 45.88 99 THR A N 1
ATOM 833 C CA . THR A 1 99 ? 1.411 -2.781 12.882 1.00 45.88 99 THR A CA 1
ATOM 834 C C . THR A 1 99 ? 0.242 -1.943 13.372 1.00 45.88 99 THR A C 1
ATOM 836 O O . THR A 1 99 ? 0.165 -0.765 13.048 1.00 45.88 99 THR A O 1
ATOM 839 N N . ILE A 1 100 ? -0.664 -2.493 14.181 1.00 49.28 100 ILE A N 1
ATOM 840 C CA . ILE A 1 100 ? -1.895 -1.774 14.549 1.00 49.28 100 ILE A CA 1
ATOM 841 C C . ILE A 1 100 ? -1.701 -0.958 15.834 1.00 49.28 100 ILE A C 1
ATOM 843 O O . ILE A 1 100 ? -2.109 0.200 15.884 1.00 49.28 100 ILE A O 1
ATOM 847 N N . SER A 1 101 ? -0.989 -1.479 16.842 1.00 46.50 101 SER A N 1
ATOM 848 C CA . SER A 1 101 ? -0.728 -0.703 18.066 1.00 46.50 101 SER A CA 1
ATOM 849 C C . SER A 1 101 ? 0.095 0.555 17.772 1.00 46.50 101 SER A C 1
ATOM 851 O O . SER A 1 101 ? -0.268 1.631 18.240 1.00 46.50 101 SER A O 1
ATOM 853 N N . LEU A 1 102 ? 1.142 0.464 16.935 1.00 46.91 102 LEU A N 1
ATOM 854 C CA . LEU A 1 102 ? 1.950 1.632 16.558 1.00 46.91 102 LEU A CA 1
ATOM 855 C C . LEU A 1 102 ? 1.294 2.490 15.471 1.00 46.91 102 LEU A C 1
ATOM 857 O O . LEU A 1 102 ? 1.411 3.705 15.570 1.00 46.91 102 LEU A O 1
ATOM 861 N N . ALA A 1 103 ? 0.585 1.944 14.472 1.00 48.47 103 ALA A N 1
ATOM 862 C CA . ALA A 1 103 ? -0.080 2.795 13.475 1.00 48.47 103 ALA A CA 1
ATOM 863 C C . ALA A 1 103 ? -1.208 3.627 14.097 1.00 48.47 103 ALA A C 1
ATOM 865 O O . ALA A 1 103 ? -1.321 4.812 13.781 1.00 48.47 103 ALA A O 1
ATOM 866 N N . ILE A 1 104 ? -1.984 3.064 15.034 1.00 50.31 104 ILE A N 1
ATOM 867 C CA . ILE A 1 104 ? -3.034 3.835 15.701 1.00 50.31 104 ILE A CA 1
ATOM 868 C C . ILE A 1 104 ? -2.463 4.735 16.825 1.00 50.31 104 ILE A C 1
ATOM 870 O O . ILE A 1 104 ? -2.908 5.874 16.975 1.00 50.31 104 ILE A O 1
ATOM 874 N N . GLN A 1 105 ? -1.438 4.312 17.589 1.00 45.25 105 GLN A N 1
ATOM 875 C CA . GLN A 1 105 ? -0.782 5.201 18.577 1.00 45.25 105 GLN A CA 1
ATOM 876 C C . GLN A 1 105 ? 0.007 6.351 17.933 1.00 45.25 105 GLN A C 1
ATOM 878 O O . GLN A 1 105 ? -0.023 7.468 18.454 1.00 45.25 105 GLN A O 1
ATOM 883 N N . LYS A 1 106 ? 0.704 6.112 16.815 1.00 45.97 106 LYS A N 1
ATOM 884 C CA . LYS A 1 106 ? 1.502 7.136 16.123 1.00 45.97 106 LYS A CA 1
ATOM 885 C C . LYS A 1 106 ? 0.611 8.175 15.438 1.00 45.97 106 LYS A C 1
ATOM 887 O O . LYS A 1 106 ? 0.887 9.361 15.546 1.00 45.97 106 LYS A O 1
ATOM 892 N N . TYR A 1 107 ? -0.523 7.762 14.864 1.00 44.41 107 TYR A N 1
ATOM 893 C CA . TYR A 1 107 ? -1.509 8.694 14.302 1.00 44.41 107 TYR A CA 1
ATOM 894 C C . TYR A 1 107 ? -2.108 9.631 15.367 1.00 44.41 107 TYR A C 1
ATOM 896 O O . TYR A 1 107 ? -2.211 10.835 15.153 1.00 44.41 107 TYR A O 1
ATOM 904 N N . SER A 1 108 ? -2.418 9.109 16.561 1.00 39.06 108 SER A N 1
ATOM 905 C CA . SER A 1 108 ? -2.912 9.925 17.682 1.00 39.06 108 SER A CA 1
ATOM 906 C C . SER A 1 108 ? -1.875 10.908 18.241 1.00 39.06 108 SER A C 1
ATOM 908 O O . SER A 1 108 ? -2.268 11.883 18.871 1.00 39.06 108 SER A O 1
ATOM 910 N N . SER A 1 109 ? -0.575 10.658 18.057 1.00 39.97 109 SER A N 1
ATOM 911 C CA . SER A 1 109 ? 0.503 11.532 18.547 1.00 39.97 109 SER A CA 1
ATOM 912 C C . SER A 1 109 ? 1.019 12.508 17.482 1.00 39.97 109 SER A C 1
ATOM 914 O O . SER A 1 109 ? 1.467 13.597 17.834 1.00 39.97 109 SER A O 1
ATOM 916 N N . GLU A 1 110 ? 0.903 12.180 16.191 1.00 41.94 110 GLU A N 1
ATOM 917 C CA . GLU A 1 110 ? 1.184 13.103 15.079 1.00 41.94 110 GLU A CA 1
ATOM 918 C C . GLU A 1 110 ? 0.058 14.136 14.873 1.00 41.94 110 GLU A C 1
ATOM 920 O O . GLU A 1 110 ? 0.362 15.295 14.605 1.00 41.94 110 GLU A O 1
ATOM 925 N N . LEU A 1 111 ? -1.217 13.789 15.115 1.00 36.88 111 LEU A N 1
ATOM 926 C CA . LEU A 1 111 ? -2.335 14.754 15.091 1.00 36.88 111 LEU A CA 1
ATOM 927 C C . LEU A 1 111 ? -2.216 15.866 16.149 1.00 36.88 111 LEU A C 1
ATOM 929 O O . LEU A 1 111 ? -2.659 16.984 15.913 1.00 36.88 111 LEU A O 1
ATOM 933 N N . VAL A 1 112 ? -1.579 15.588 17.292 1.00 37.28 112 VAL A N 1
ATOM 934 C CA . VAL A 1 112 ? -1.332 16.593 18.345 1.00 37.28 112 VAL A CA 1
ATOM 935 C C . VAL A 1 112 ? -0.209 17.565 17.957 1.00 37.28 112 VAL A C 1
ATOM 937 O O . VAL A 1 112 ? -0.166 18.668 18.480 1.00 37.28 112 VAL A O 1
ATOM 940 N N . LYS A 1 113 ? 0.678 17.201 17.020 1.00 34.16 113 LYS A N 1
ATOM 941 C CA . LYS A 1 113 ? 1.784 18.063 16.554 1.00 34.16 113 LYS A CA 1
ATOM 942 C C . LYS A 1 113 ? 1.451 18.905 15.320 1.00 34.16 113 LYS A C 1
ATOM 944 O O . LYS A 1 113 ? 2.256 19.742 14.941 1.00 34.16 113 LYS A O 1
ATOM 949 N N . LEU A 1 114 ? 0.310 18.662 14.678 1.00 28.92 114 LEU A N 1
ATOM 950 C CA . LEU A 1 114 ? -0.172 19.424 13.517 1.00 28.92 114 LEU A CA 1
ATOM 951 C C . LEU A 1 114 ? -1.196 20.513 13.896 1.00 28.92 114 LEU A C 1
ATOM 953 O O . LEU A 1 114 ? -1.658 21.240 13.021 1.00 28.92 114 LEU A O 1
ATOM 957 N N . HIS A 1 115 ? -1.530 20.637 15.185 1.00 31.47 115 HIS A N 1
ATOM 958 C CA . HIS A 1 115 ? -2.450 21.644 15.731 1.00 31.47 115 HIS A CA 1
ATOM 959 C C . HIS A 1 115 ? -1.840 22.509 16.858 1.00 31.47 115 HIS A C 1
ATOM 961 O O . HIS A 1 115 ? -2.579 23.156 17.601 1.00 31.47 115 HIS A O 1
ATOM 967 N N . THR A 1 116 ? -0.510 22.571 16.944 1.00 34.44 116 THR A N 1
ATOM 968 C CA . THR A 1 116 ? 0.273 23.568 17.701 1.00 34.44 116 THR A CA 1
ATOM 969 C C . THR A 1 116 ? 1.328 24.172 16.792 1.00 34.44 116 THR A C 1
ATOM 971 O O . THR A 1 116 ? 1.613 25.373 16.974 1.00 34.44 116 THR A O 1
#